Protein AF-A0A1A8TA35-F1 (afdb_monomer)

Organism: NCBI:txid1792290

Radius of gyration: 17.58 Å; Cα contacts (8 Å, |Δi|>4): 82; chains: 1; bounding box: 42×21×60 Å

Mean predicted aligned error: 7.33 Å

Structure (mmCIF, N/CA/C/O backbone):
data_AF-A0A1A8TA35-F1
#
_entry.id   AF-A0A1A8TA35-F1
#
loop_
_atom_site.group_PDB
_atom_site.id
_atom_site.type_symbol
_atom_site.label_atom_id
_atom_site.label_alt_id
_atom_site.label_comp_id
_atom_site.label_asym_id
_atom_site.label_entity_id
_atom_site.label_seq_id
_atom_site.pdbx_PDB_ins_code
_atom_site.Cartn_x
_atom_site.Cartn_y
_atom_site.Cartn_z
_atom_site.occupancy
_atom_site.B_iso_or_equiv
_atom_site.auth_seq_id
_atom_site.auth_comp_id
_atom_site.auth_asym_id
_atom_site.auth_atom_id
_atom_site.pdbx_PDB_model_num
ATOM 1 N N . MET A 1 1 ? -16.011 -6.795 20.701 1.00 46.69 1 MET A N 1
ATOM 2 C CA . MET A 1 1 ? -15.611 -7.671 19.578 1.00 46.69 1 MET A CA 1
ATOM 3 C C . MET A 1 1 ? -15.121 -6.776 18.447 1.00 46.69 1 MET A C 1
ATOM 5 O O . MET A 1 1 ? -15.923 -6.015 17.92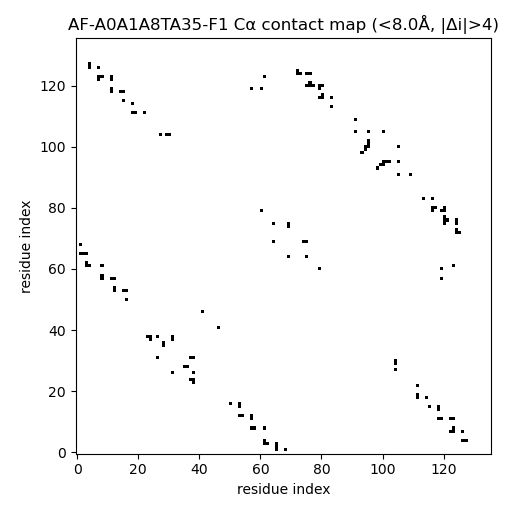5 1.00 46.69 1 MET A O 1
ATOM 9 N N . ASN A 1 2 ? -13.819 -6.756 18.145 1.00 61.44 2 ASN A N 1
ATOM 10 C CA . ASN A 1 2 ? -13.292 -5.898 17.079 1.00 61.44 2 ASN A CA 1
ATOM 11 C C . ASN A 1 2 ? -13.783 -6.451 15.736 1.00 61.44 2 ASN A C 1
ATOM 13 O O . ASN A 1 2 ? -13.385 -7.546 15.355 1.00 61.44 2 ASN A O 1
ATOM 17 N N . ARG A 1 3 ? -14.700 -5.752 15.068 1.00 76.19 3 ARG A N 1
ATOM 18 C CA . ARG A 1 3 ? -15.171 -6.106 13.722 1.00 76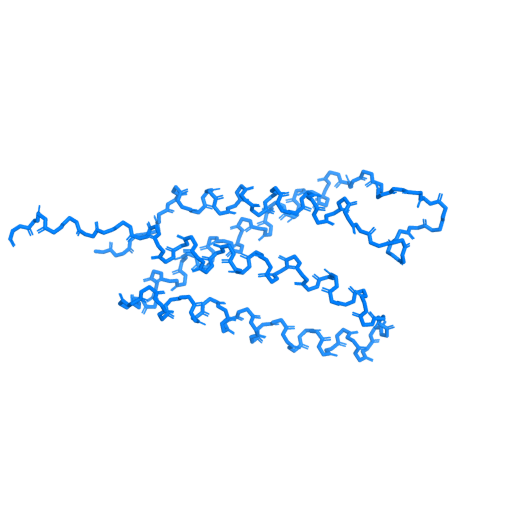.19 3 ARG A CA 1
ATOM 19 C C . ARG A 1 3 ? -14.448 -5.240 12.695 1.00 76.19 3 ARG A C 1
ATOM 21 O O . ARG A 1 3 ? -14.005 -4.140 13.024 1.00 76.19 3 ARG A O 1
ATOM 28 N N . ILE A 1 4 ? -14.315 -5.749 11.473 1.00 84.56 4 ILE A N 1
ATOM 29 C CA . ILE A 1 4 ? -13.787 -4.968 10.352 1.00 84.56 4 ILE A CA 1
ATOM 30 C C . ILE A 1 4 ? -14.776 -3.835 10.066 1.00 84.56 4 ILE A C 1
ATOM 32 O O . ILE A 1 4 ? -15.979 -4.063 9.949 1.00 84.56 4 ILE A O 1
ATOM 36 N N . ASN A 1 5 ? -14.272 -2.607 9.975 1.00 87.69 5 ASN A N 1
ATOM 37 C CA . ASN A 1 5 ? -15.084 -1.464 9.588 1.00 87.69 5 ASN A CA 1
ATOM 38 C C . ASN A 1 5 ? -15.085 -1.338 8.060 1.00 87.69 5 ASN A C 1
ATOM 40 O O . ASN A 1 5 ? -14.183 -0.739 7.480 1.00 87.69 5 ASN A O 1
ATOM 44 N N . HIS A 1 6 ? -16.108 -1.894 7.411 1.00 89.38 6 HIS A N 1
ATOM 45 C CA . HIS A 1 6 ? -16.211 -1.888 5.950 1.00 89.38 6 HIS A CA 1
ATOM 46 C C . HIS A 1 6 ? -16.265 -0.477 5.349 1.00 89.38 6 HIS A C 1
ATOM 48 O O . HIS A 1 6 ? -15.758 -0.280 4.251 1.00 89.38 6 HIS A O 1
ATOM 54 N N . LYS A 1 7 ? -16.793 0.523 6.073 1.00 90.31 7 LYS A N 1
ATOM 55 C CA . LYS A 1 7 ? -16.788 1.920 5.603 1.00 90.31 7 LYS A CA 1
ATOM 56 C C . LYS A 1 7 ? -15.362 2.458 5.477 1.00 90.31 7 LYS A C 1
ATOM 58 O O . LYS A 1 7 ? -15.031 3.076 4.473 1.00 90.31 7 LYS A O 1
ATOM 63 N N . ALA A 1 8 ? -14.513 2.165 6.465 1.00 90.81 8 ALA A N 1
ATOM 64 C CA . ALA A 1 8 ? -13.103 2.548 6.435 1.00 90.81 8 ALA A CA 1
ATOM 65 C C . ALA A 1 8 ? -12.342 1.809 5.323 1.00 90.81 8 ALA A C 1
ATOM 67 O O . ALA A 1 8 ? -11.561 2.426 4.609 1.00 90.81 8 ALA A O 1
ATOM 68 N N .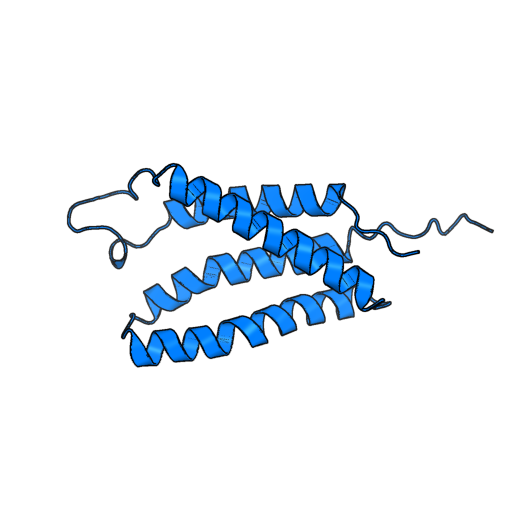 VAL A 1 9 ? -12.613 0.511 5.132 1.00 93.25 9 VAL A N 1
ATOM 69 C CA . VAL A 1 9 ? -12.013 -0.285 4.044 1.00 93.25 9 VAL A CA 1
ATOM 70 C C . VAL A 1 9 ? -12.363 0.296 2.675 1.00 93.25 9 VAL A C 1
ATOM 72 O O . VAL A 1 9 ? -11.468 0.510 1.865 1.00 93.25 9 VAL A O 1
ATOM 75 N N . ILE A 1 10 ? -13.643 0.593 2.428 1.00 94.38 10 ILE A N 1
ATOM 76 C CA . ILE A 1 10 ? -14.094 1.173 1.155 1.00 94.38 10 ILE A CA 1
ATOM 77 C C . ILE A 1 10 ? -13.451 2.543 0.933 1.00 94.38 10 ILE A C 1
ATOM 79 O O . ILE A 1 10 ? -12.996 2.822 -0.171 1.00 94.38 10 ILE A O 1
ATOM 83 N N . LEU A 1 11 ? -13.356 3.382 1.969 1.00 94.19 11 LEU A N 1
ATOM 84 C CA . LEU A 1 11 ? -12.700 4.678 1.835 1.00 94.19 11 LEU A CA 1
ATOM 85 C C . LEU A 1 11 ? -11.220 4.535 1.460 1.00 94.19 11 LEU A C 1
ATOM 87 O O . LEU A 1 11 ? -10.775 5.172 0.510 1.00 94.19 11 LEU A O 1
ATOM 91 N N . VAL A 1 12 ? -10.463 3.707 2.188 1.00 95.06 12 VAL A N 1
ATOM 92 C CA . VAL A 1 12 ? -9.037 3.476 1.898 1.00 95.06 12 VAL A CA 1
ATOM 93 C C . VAL A 1 12 ? -8.863 2.953 0.480 1.00 95.06 12 VAL A C 1
ATOM 95 O O . VAL A 1 12 ? -7.995 3.433 -0.242 1.00 95.06 12 VAL A O 1
ATOM 98 N N . PHE A 1 13 ? -9.718 2.019 0.068 1.00 96.00 13 PHE A N 1
ATOM 99 C CA . PHE A 1 13 ? -9.719 1.488 -1.285 1.00 96.00 13 PHE A CA 1
ATOM 100 C C . PHE A 1 13 ? -9.932 2.588 -2.336 1.00 96.00 13 PHE A C 1
ATOM 102 O O . PHE A 1 13 ? -9.139 2.700 -3.265 1.00 96.00 13 PHE A O 1
ATOM 109 N N . LEU A 1 14 ? -10.937 3.454 -2.167 1.00 96.31 14 LEU A N 1
ATOM 110 C CA . LEU A 1 14 ? -11.186 4.565 -3.093 1.00 96.31 14 LEU A CA 1
ATOM 111 C C . LEU A 1 14 ? -10.020 5.565 -3.138 1.00 96.31 14 LEU A C 1
ATOM 113 O O . LEU A 1 14 ? -9.649 6.012 -4.223 1.00 96.31 14 LEU A O 1
ATOM 117 N N . LEU A 1 15 ? -9.404 5.881 -1.993 1.00 95.31 15 LEU A N 1
ATOM 118 C CA . LEU A 1 15 ? -8.208 6.731 -1.949 1.00 95.31 15 LEU A CA 1
ATOM 119 C C . LEU A 1 15 ? -7.032 6.090 -2.694 1.00 95.31 15 LEU A C 1
ATOM 121 O O . LEU A 1 15 ? -6.333 6.776 -3.436 1.00 95.31 15 LEU A O 1
ATOM 125 N N . GLN A 1 16 ? -6.823 4.784 -2.526 1.00 94.75 16 GLN A N 1
ATOM 126 C CA . GLN A 1 16 ? -5.776 4.052 -3.239 1.00 94.75 16 GLN A CA 1
ATOM 127 C C . GLN A 1 16 ? -6.031 3.996 -4.744 1.00 94.75 16 GLN A C 1
ATOM 129 O O . GLN A 1 16 ? -5.076 4.104 -5.506 1.00 94.75 16 GLN A O 1
ATOM 134 N N . LEU A 1 17 ? -7.286 3.878 -5.190 1.00 94.75 17 LEU A N 1
ATOM 135 C CA . LEU A 1 17 ? -7.615 3.963 -6.615 1.00 94.75 17 LEU A CA 1
ATOM 136 C C . LEU A 1 17 ? -7.305 5.351 -7.183 1.00 94.75 17 LEU A C 1
ATOM 138 O O . LEU A 1 17 ? -6.710 5.448 -8.254 1.00 94.75 17 LEU A O 1
ATOM 142 N N . LEU A 1 18 ? -7.661 6.415 -6.458 1.00 94.56 18 LEU A N 1
ATOM 143 C CA . LEU A 1 18 ? -7.367 7.790 -6.867 1.00 94.56 18 LEU A CA 1
ATOM 144 C C . LEU A 1 18 ? -5.855 8.019 -6.966 1.00 94.56 18 LEU A C 1
ATOM 146 O O . LEU A 1 18 ? -5.365 8.510 -7.981 1.00 94.56 18 LEU A O 1
ATOM 150 N N . VAL A 1 19 ? -5.103 7.605 -5.945 1.00 94.00 19 VAL A N 1
ATOM 151 C CA . VAL A 1 19 ? -3.637 7.668 -5.966 1.00 94.00 19 VAL A CA 1
ATOM 152 C C . VAL A 1 19 ? -3.057 6.786 -7.062 1.00 94.00 19 VAL A C 1
ATOM 154 O O . VAL A 1 19 ? -2.105 7.197 -7.708 1.00 94.00 19 VAL A O 1
ATOM 157 N N . GLY A 1 20 ? -3.621 5.606 -7.308 1.00 91.31 20 GLY A N 1
ATOM 158 C CA . GLY A 1 20 ? -3.184 4.702 -8.369 1.00 91.31 20 GLY A CA 1
ATOM 159 C C . GLY A 1 20 ? -3.336 5.320 -9.751 1.00 91.31 20 GLY A C 1
ATOM 160 O O . GLY A 1 20 ? -2.428 5.208 -10.571 1.00 91.31 20 GLY A O 1
ATOM 161 N N . PHE A 1 21 ? -4.436 6.037 -9.984 1.00 89.88 21 PHE A N 1
ATOM 162 C CA . PHE A 1 21 ? -4.645 6.791 -11.215 1.00 89.88 21 PHE A CA 1
ATOM 163 C C . PHE A 1 21 ? -3.599 7.901 -11.379 1.00 89.88 21 PHE A C 1
ATOM 165 O O . PHE A 1 21 ? -2.929 7.956 -12.406 1.00 89.88 21 PHE A O 1
ATOM 172 N N . LEU A 1 22 ? -3.396 8.730 -10.346 1.00 91.31 22 LEU A N 1
ATOM 173 C CA . LEU A 1 22 ? -2.382 9.793 -10.366 1.00 91.31 22 LEU A CA 1
ATOM 174 C C . LEU A 1 22 ? -0.964 9.240 -10.548 1.00 91.31 22 LEU A C 1
ATOM 176 O O . LEU A 1 22 ? -0.177 9.782 -11.319 1.00 91.31 22 LEU A O 1
ATOM 180 N N . TRP A 1 23 ? -0.654 8.149 -9.849 1.00 91.88 23 TRP A N 1
ATOM 181 C CA . TRP A 1 23 ? 0.624 7.461 -9.931 1.00 91.88 23 TRP A CA 1
ATOM 182 C C . TRP A 1 23 ? 0.868 6.973 -11.357 1.00 91.88 23 TRP A C 1
ATOM 184 O O . TRP A 1 23 ? 1.903 7.306 -11.925 1.00 91.88 23 TRP A O 1
ATOM 194 N N . TYR A 1 24 ? -0.108 6.290 -11.964 1.00 87.56 24 TYR A N 1
ATOM 195 C CA . TYR A 1 24 ? -0.029 5.798 -13.341 1.00 87.56 24 TYR A CA 1
ATOM 196 C C . TYR A 1 24 ? 0.157 6.923 -14.366 1.00 87.56 24 TYR A C 1
ATOM 198 O O . TYR A 1 24 ? 0.981 6.808 -15.271 1.00 87.56 24 TYR A O 1
ATOM 206 N N . SER A 1 25 ? -0.568 8.034 -14.212 1.00 85.25 25 SER A N 1
ATOM 207 C CA . SER A 1 25 ? -0.425 9.201 -15.091 1.00 85.25 25 SER A CA 1
ATOM 208 C C . SER A 1 25 ? 0.954 9.863 -14.995 1.00 85.25 25 SER A C 1
ATOM 210 O O . SER A 1 25 ? 1.390 10.489 -15.957 1.00 85.25 25 SER A O 1
ATOM 212 N N . ALA A 1 26 ? 1.648 9.711 -13.865 1.00 85.56 26 ALA A N 1
ATOM 213 C CA . ALA A 1 26 ? 2.990 10.241 -13.630 1.00 85.56 26 ALA A CA 1
ATOM 214 C C . ALA A 1 26 ? 4.115 9.244 -13.981 1.00 85.56 26 ALA A C 1
ATOM 216 O O . ALA A 1 26 ? 5.240 9.396 -13.499 1.00 85.56 26 ALA A O 1
ATOM 217 N N . ALA A 1 27 ? 3.829 8.206 -14.776 1.00 83.44 27 ALA A N 1
ATOM 218 C CA . ALA A 1 27 ? 4.821 7.202 -15.147 1.00 83.44 27 ALA A CA 1
ATOM 219 C C . ALA A 1 27 ? 6.017 7.807 -15.908 1.00 83.44 27 ALA A C 1
ATOM 221 O O . ALA A 1 27 ? 5.817 8.540 -16.881 1.00 83.44 27 ALA A O 1
ATOM 222 N N . PRO A 1 28 ? 7.267 7.499 -15.501 1.00 78.06 28 PRO A N 1
ATOM 223 C CA . PRO A 1 28 ? 8.454 7.991 -16.184 1.00 78.06 28 PRO A CA 1
ATOM 224 C C . PRO A 1 28 ? 8.553 7.404 -17.593 1.00 78.06 28 PRO A C 1
ATOM 226 O O . PRO A 1 28 ? 8.209 6.245 -17.829 1.00 78.06 28 PRO A O 1
ATOM 229 N N . SER A 1 29 ? 9.102 8.183 -18.526 1.00 75.62 29 SER A N 1
ATOM 230 C CA . SER A 1 29 ? 9.266 7.782 -19.929 1.00 75.62 29 SER A CA 1
ATOM 231 C C . SER A 1 29 ? 10.128 6.531 -20.122 1.00 75.62 29 SER A C 1
ATOM 233 O O . SER A 1 29 ? 9.952 5.834 -21.113 1.00 75.62 29 SER A O 1
ATOM 235 N N . SER A 1 30 ? 11.000 6.196 -19.165 1.00 71.81 30 SER A N 1
ATOM 236 C CA . SER A 1 30 ? 11.775 4.946 -19.157 1.00 71.81 30 SER A CA 1
ATOM 237 C C . SER A 1 30 ? 10.912 3.684 -19.054 1.00 71.81 30 SER A C 1
ATOM 239 O O . SER A 1 30 ? 11.365 2.607 -19.433 1.00 71.81 30 SER A O 1
ATOM 241 N N . LEU A 1 31 ? 9.685 3.807 -18.537 1.00 72.56 31 LEU A N 1
ATOM 242 C CA . LEU A 1 31 ? 8.696 2.730 -18.452 1.00 72.56 31 LEU A CA 1
ATOM 243 C C . LEU A 1 31 ? 7.689 2.752 -19.607 1.00 72.56 31 LEU A C 1
ATOM 245 O O . LEU A 1 31 ? 6.883 1.830 -19.739 1.00 72.56 31 LEU A O 1
ATOM 249 N N . LEU A 1 32 ? 7.719 3.797 -20.434 1.00 76.94 32 LEU A N 1
ATOM 250 C CA . LEU A 1 32 ? 6.865 3.920 -21.605 1.00 76.94 32 LEU A CA 1
ATOM 251 C C . LEU A 1 32 ? 7.550 3.277 -22.809 1.00 76.94 32 LEU A C 1
ATOM 253 O O . LEU A 1 32 ? 8.766 3.338 -22.977 1.00 76.94 32 LEU A O 1
ATOM 257 N N . THR A 1 33 ? 6.759 2.642 -23.670 1.00 69.06 33 THR A N 1
ATOM 258 C CA . THR A 1 33 ? 7.272 2.094 -24.927 1.00 69.06 33 THR A CA 1
ATOM 259 C C . THR A 1 33 ? 7.771 3.243 -25.809 1.00 69.06 33 THR A C 1
ATOM 261 O O . THR A 1 33 ? 7.121 4.288 -25.895 1.00 69.06 33 THR A O 1
ATOM 264 N N . SER A 1 34 ? 8.922 3.054 -26.457 1.00 57.56 34 SER A N 1
ATOM 265 C CA . SER A 1 34 ? 9.614 4.059 -27.271 1.00 57.56 34 SER A CA 1
ATOM 266 C C . SER A 1 34 ? 8.649 4.786 -28.219 1.00 57.56 34 SER A C 1
ATOM 268 O O . SER A 1 34 ? 8.046 4.157 -29.085 1.00 57.56 34 SER A O 1
ATOM 270 N N . GLY A 1 35 ? 8.506 6.107 -28.060 1.00 57.59 35 GLY A N 1
ATOM 271 C CA . GLY A 1 35 ? 7.685 6.953 -28.940 1.00 57.59 35 GLY A CA 1
ATOM 272 C C . GLY A 1 35 ? 6.339 7.420 -28.375 1.00 57.59 35 GLY A C 1
ATOM 273 O O . GLY A 1 35 ? 5.628 8.140 -29.071 1.00 57.59 35 GLY A O 1
ATOM 274 N N . GLN A 1 36 ? 5.982 7.075 -27.133 1.00 59.91 36 GLN A N 1
ATOM 275 C CA . GLN A 1 36 ? 4.772 7.600 -26.486 1.00 59.91 36 GLN A CA 1
ATOM 276 C C . GLN A 1 36 ? 5.097 8.761 -25.534 1.00 59.91 36 GLN A C 1
ATOM 278 O O . GLN A 1 36 ? 5.889 8.616 -24.607 1.00 59.91 36 GLN A O 1
ATOM 283 N N . SER A 1 37 ? 4.465 9.919 -25.755 1.00 58.81 37 SER A N 1
ATOM 284 C CA . SER A 1 37 ? 4.578 11.108 -24.888 1.00 58.81 37 SER A CA 1
ATOM 285 C C . SER A 1 37 ? 3.697 11.040 -23.632 1.00 58.81 37 SER A C 1
ATOM 287 O O . SER A 1 37 ? 3.806 11.904 -22.769 1.00 58.81 37 SER A O 1
ATOM 289 N N . ALA A 1 38 ? 2.817 10.039 -23.533 1.00 64.50 38 ALA A N 1
ATOM 290 C CA . ALA A 1 38 ? 1.911 9.819 -22.409 1.00 64.50 38 ALA A CA 1
ATOM 291 C C . ALA A 1 38 ? 1.751 8.317 -22.138 1.00 64.50 38 ALA A C 1
ATOM 293 O O . ALA A 1 38 ? 1.943 7.501 -23.040 1.00 64.50 38 ALA A O 1
ATOM 294 N N . ALA A 1 39 ? 1.380 7.957 -20.906 1.00 68.31 39 ALA A N 1
ATOM 295 C CA . ALA A 1 39 ? 1.059 6.576 -20.569 1.00 68.31 39 ALA A CA 1
ATOM 296 C C . ALA A 1 39 ? -0.130 6.081 -21.419 1.00 68.31 39 ALA A C 1
ATOM 298 O O . ALA A 1 39 ? -1.152 6.775 -21.477 1.00 68.31 39 ALA A O 1
ATOM 299 N N . PRO A 1 40 ? -0.026 4.914 -22.086 1.00 75.56 40 PRO A N 1
ATOM 300 C CA . PRO A 1 40 ? -1.131 4.362 -22.866 1.00 75.56 40 PRO A CA 1
ATOM 301 C C . PRO A 1 40 ? -2.342 4.098 -21.969 1.00 75.56 40 PRO A C 1
ATOM 303 O O . PRO A 1 40 ? -2.205 3.955 -20.759 1.00 75.56 40 PRO A O 1
ATOM 306 N N . LEU A 1 41 ? -3.549 3.984 -22.533 1.00 78.06 41 LEU A N 1
ATOM 307 C CA . LEU A 1 41 ? -4.668 3.509 -21.718 1.00 78.06 41 LEU A CA 1
ATOM 308 C C . LEU A 1 41 ? -4.390 2.066 -21.258 1.00 78.06 41 LEU A C 1
ATOM 310 O O . LEU A 1 41 ? -4.050 1.214 -22.087 1.00 78.06 41 LEU A O 1
ATOM 314 N N . PRO A 1 42 ? -4.543 1.760 -19.958 1.00 78.81 42 PRO A N 1
ATOM 315 C CA . PRO A 1 42 ? -4.294 0.423 -19.455 1.00 78.81 42 PRO A CA 1
ATOM 316 C C . PRO A 1 42 ? -5.338 -0.554 -20.005 1.00 78.81 42 PRO A C 1
ATOM 318 O O . PRO A 1 42 ? -6.525 -0.241 -20.109 1.00 78.81 42 PRO A O 1
ATOM 321 N N . ASN A 1 43 ? -4.899 -1.773 -20.325 1.00 86.25 43 ASN A N 1
ATOM 322 C CA . ASN A 1 43 ? -5.799 -2.855 -20.719 1.00 86.25 43 ASN A CA 1
ATOM 323 C C . ASN A 1 43 ? -6.856 -3.063 -19.614 1.00 86.25 43 ASN A C 1
ATOM 325 O O . ASN A 1 43 ? -6.475 -3.177 -18.443 1.00 86.25 43 ASN A O 1
ATOM 329 N N . PRO A 1 44 ? -8.159 -3.168 -19.943 1.00 87.25 44 PRO A N 1
ATOM 330 C CA . PRO A 1 44 ? -9.214 -3.369 -18.948 1.00 87.25 44 PRO A CA 1
ATOM 331 C C . PRO A 1 44 ? -8.947 -4.568 -18.029 1.00 87.25 44 PRO A C 1
ATOM 333 O O . PRO A 1 44 ? -9.264 -4.511 -16.842 1.00 87.25 44 PRO A O 1
ATOM 336 N N . LYS A 1 45 ? -8.290 -5.625 -18.527 1.00 89.69 45 LYS A N 1
ATOM 337 C CA . LYS A 1 45 ? -7.881 -6.770 -17.696 1.00 89.69 45 LYS A CA 1
ATOM 338 C C . LYS A 1 45 ? -6.918 -6.351 -16.582 1.00 89.69 45 LYS A C 1
ATOM 340 O O . LYS A 1 45 ? -7.114 -6.731 -15.432 1.00 89.69 45 LYS A O 1
ATOM 345 N N . THR A 1 46 ? -5.911 -5.541 -16.904 1.00 86.56 46 THR A N 1
ATOM 346 C CA . THR A 1 46 ? -4.925 -5.035 -15.938 1.00 86.56 46 THR A CA 1
ATOM 347 C C . THR A 1 46 ? -5.586 -4.149 -14.889 1.00 86.56 46 THR A C 1
ATOM 349 O O . THR A 1 46 ? -5.278 -4.278 -13.708 1.00 86.56 46 THR A O 1
ATOM 352 N N . VAL A 1 47 ? -6.543 -3.308 -15.295 1.00 90.50 47 VAL A N 1
ATOM 353 C CA . VAL A 1 47 ? -7.317 -2.464 -14.368 1.00 90.50 47 VAL A CA 1
ATOM 354 C C . VAL A 1 47 ? -8.120 -3.318 -13.386 1.00 90.50 47 VAL A C 1
ATOM 356 O O . VAL A 1 47 ? -8.104 -3.054 -12.187 1.00 90.50 47 VAL A O 1
ATOM 359 N N . VAL A 1 48 ? -8.775 -4.382 -13.861 1.00 93.25 48 VAL A N 1
ATOM 360 C CA . VAL A 1 48 ? -9.527 -5.301 -12.990 1.00 93.25 48 VAL A CA 1
ATOM 361 C C . VAL A 1 48 ? -8.605 -5.992 -11.983 1.00 93.25 48 VAL A C 1
ATOM 363 O O . VAL A 1 48 ? -8.921 -6.017 -10.792 1.00 93.25 48 VAL A O 1
ATOM 366 N N . PHE A 1 49 ? -7.452 -6.507 -12.424 1.00 93.25 49 PHE A N 1
ATOM 367 C CA . PHE A 1 49 ? -6.474 -7.117 -11.517 1.00 93.25 49 PHE A CA 1
ATOM 368 C C . PHE A 1 49 ? -5.920 -6.119 -10.502 1.00 93.25 49 PHE A C 1
ATOM 370 O O . PHE A 1 49 ? -5.773 -6.468 -9.333 1.00 93.25 49 PHE A O 1
ATOM 377 N N . PHE A 1 50 ? -5.667 -4.879 -10.920 1.00 91.19 50 PHE A N 1
ATOM 378 C CA . PHE A 1 50 ? -5.227 -3.811 -10.031 1.00 91.19 50 PHE A CA 1
ATOM 379 C C . PHE A 1 50 ? -6.273 -3.506 -8.951 1.00 91.19 50 PHE A C 1
ATOM 381 O O . PHE A 1 50 ? -5.951 -3.515 -7.763 1.00 91.19 50 PHE A O 1
ATOM 388 N N . CYS A 1 51 ? -7.538 -3.320 -9.339 1.00 94.44 51 CYS A N 1
ATOM 389 C CA . CYS A 1 51 ? -8.635 -3.094 -8.399 1.00 94.44 51 CYS A CA 1
ATOM 390 C C . CYS A 1 51 ? -8.791 -4.262 -7.417 1.00 94.44 51 CYS A C 1
ATOM 392 O O . CYS A 1 51 ? -8.943 -4.045 -6.215 1.00 94.44 51 CYS A O 1
ATOM 394 N N . LEU A 1 52 ? -8.720 -5.503 -7.907 1.00 95.56 52 LEU A N 1
ATOM 395 C CA . LEU A 1 52 ? -8.804 -6.689 -7.060 1.00 95.56 52 LEU A CA 1
ATOM 396 C C . LEU A 1 52 ? -7.632 -6.753 -6.071 1.00 95.56 52 LEU A C 1
ATOM 398 O O . LEU A 1 52 ? -7.851 -6.973 -4.882 1.00 95.56 52 LEU A O 1
ATOM 402 N N . ALA A 1 53 ? -6.404 -6.523 -6.539 1.00 93.12 53 ALA A N 1
ATOM 403 C CA . ALA A 1 53 ? -5.209 -6.538 -5.704 1.00 93.12 53 ALA A CA 1
ATOM 404 C C . ALA A 1 53 ? -5.258 -5.453 -4.618 1.00 93.12 53 ALA A C 1
ATOM 406 O O . ALA A 1 53 ? -5.002 -5.750 -3.450 1.00 93.12 53 ALA A O 1
ATOM 407 N N . ALA A 1 54 ? -5.653 -4.227 -4.974 1.00 93.44 54 ALA A N 1
ATOM 408 C CA . ALA A 1 54 ? -5.826 -3.134 -4.020 1.00 93.44 54 ALA A CA 1
ATOM 409 C C . ALA A 1 54 ? -6.903 -3.467 -2.977 1.00 93.44 54 ALA A C 1
ATOM 411 O O . ALA A 1 54 ? -6.678 -3.314 -1.776 1.00 93.44 54 ALA A O 1
ATOM 412 N N . PHE A 1 55 ? -8.049 -4.005 -3.403 1.00 95.25 55 PHE A N 1
ATOM 413 C CA . PHE A 1 55 ? -9.112 -4.399 -2.480 1.00 95.25 55 PHE A CA 1
ATOM 414 C C . PHE A 1 55 ? -8.662 -5.502 -1.512 1.00 95.25 55 PHE A C 1
ATOM 416 O O . PHE A 1 55 ? -8.862 -5.384 -0.300 1.00 95.25 55 PHE A O 1
ATOM 423 N N . VAL A 1 56 ? -8.022 -6.555 -2.030 1.00 95.44 56 VAL A N 1
ATOM 424 C CA . VAL A 1 56 ? -7.496 -7.666 -1.223 1.00 95.44 56 VAL A CA 1
ATOM 425 C C . VAL A 1 56 ? -6.449 -7.165 -0.233 1.00 95.44 56 VAL A C 1
ATOM 427 O O . VAL A 1 56 ? -6.508 -7.544 0.937 1.00 95.44 56 VAL A O 1
ATOM 430 N N . TYR A 1 57 ? -5.545 -6.281 -0.662 1.00 92.56 57 TYR A N 1
ATOM 431 C CA . TYR A 1 57 ? -4.543 -5.668 0.205 1.00 92.56 57 TYR A CA 1
ATOM 432 C C . TYR A 1 57 ? -5.193 -4.936 1.387 1.00 92.56 57 TYR A C 1
ATOM 434 O O . TYR A 1 57 ? -4.930 -5.285 2.538 1.00 92.56 57 TYR A O 1
ATOM 442 N N . VAL A 1 58 ? -6.109 -3.995 1.130 1.00 94.06 58 VAL A N 1
ATOM 443 C CA . VAL A 1 58 ? -6.773 -3.222 2.199 1.00 94.06 58 VAL A CA 1
ATOM 444 C C . VAL A 1 58 ? -7.568 -4.132 3.129 1.00 94.06 58 VAL A C 1
ATOM 446 O O . VAL A 1 58 ? -7.522 -3.974 4.355 1.00 94.06 58 VAL A O 1
ATOM 449 N N . TYR A 1 59 ? -8.301 -5.093 2.564 1.00 93.94 59 TYR A N 1
ATOM 450 C CA . TYR A 1 59 ? -9.105 -6.018 3.352 1.00 93.94 59 TYR A CA 1
ATOM 451 C C . TYR A 1 59 ? -8.230 -6.893 4.254 1.00 93.94 59 TYR A C 1
ATOM 453 O O . TYR A 1 59 ? -8.540 -7.062 5.437 1.00 93.94 59 TYR A O 1
ATOM 461 N N . PHE A 1 60 ? -7.111 -7.395 3.730 1.00 93.88 60 PHE A N 1
ATOM 462 C CA . PHE A 1 60 ? -6.127 -8.150 4.497 1.00 93.88 60 PHE A CA 1
ATOM 463 C C . PHE A 1 60 ? -5.527 -7.308 5.627 1.00 93.88 60 PHE A C 1
ATOM 465 O O . PHE A 1 60 ? -5.494 -7.763 6.772 1.00 93.88 60 PHE A O 1
ATOM 472 N N . THR A 1 61 ? -5.133 -6.061 5.356 1.00 92.50 61 THR A N 1
ATOM 473 C CA . THR A 1 61 ? -4.603 -5.149 6.380 1.00 92.50 61 THR A CA 1
ATOM 474 C C . THR A 1 61 ? -5.626 -4.901 7.493 1.00 92.50 61 THR A C 1
ATOM 476 O O . THR A 1 61 ? -5.301 -4.994 8.680 1.00 92.50 61 THR A O 1
ATOM 479 N N . ALA A 1 62 ? -6.888 -4.649 7.139 1.00 92.12 62 ALA A N 1
ATOM 480 C CA . ALA A 1 62 ? -7.957 -4.451 8.114 1.00 92.12 62 ALA A CA 1
ATOM 481 C C . ALA A 1 62 ? -8.239 -5.720 8.939 1.00 92.12 62 ALA A C 1
ATOM 483 O O . ALA A 1 62 ? -8.436 -5.647 10.159 1.00 92.12 62 ALA A O 1
ATOM 484 N N . TRP A 1 63 ? -8.228 -6.889 8.295 1.00 93.12 63 TRP A N 1
ATOM 485 C CA . TRP A 1 63 ? -8.363 -8.184 8.957 1.00 93.12 63 TRP A CA 1
ATOM 486 C C . TRP A 1 63 ? -7.217 -8.444 9.942 1.00 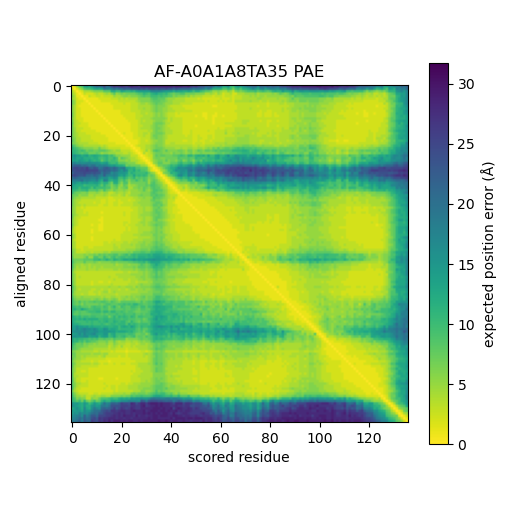93.12 63 TRP A C 1
ATOM 488 O O . TRP A 1 63 ? -7.471 -8.831 11.089 1.00 93.12 63 TRP A O 1
ATOM 498 N N . LEU A 1 64 ? -5.976 -8.158 9.543 1.00 91.25 64 LEU A N 1
ATOM 499 C CA . LEU A 1 64 ? -4.787 -8.329 10.373 1.00 91.25 64 LEU A CA 1
ATOM 500 C C . LEU A 1 64 ? -4.884 -7.489 11.656 1.00 91.25 64 LEU A C 1
ATOM 502 O O . LEU A 1 64 ? -4.727 -8.020 12.758 1.00 91.25 64 LEU A O 1
ATOM 506 N N . LEU A 1 65 ? -5.253 -6.208 11.543 1.00 90.00 65 LEU A N 1
ATOM 507 C CA . LEU A 1 65 ? -5.443 -5.322 12.701 1.00 90.00 65 LEU A CA 1
ATOM 508 C C . LEU A 1 65 ? -6.536 -5.806 13.666 1.00 90.00 65 LEU A C 1
ATOM 510 O O . LEU A 1 65 ? -6.455 -5.622 14.888 1.00 90.00 65 LEU A O 1
ATOM 514 N N . VAL A 1 66 ? -7.596 -6.416 13.135 1.00 88.69 66 VAL A N 1
ATOM 515 C CA . VAL A 1 66 ? -8.649 -7.024 13.954 1.00 88.69 66 VAL A CA 1
ATOM 516 C C . VAL A 1 66 ? -8.120 -8.244 14.706 1.00 88.69 66 VAL A C 1
ATOM 518 O O . VAL A 1 66 ? -8.401 -8.379 15.903 1.00 88.69 66 VAL A O 1
ATOM 521 N N . LYS A 1 67 ? -7.338 -9.098 14.039 1.00 89.56 67 LYS A N 1
ATOM 522 C CA . LYS A 1 67 ? -6.791 -10.333 14.614 1.00 89.56 67 LYS A CA 1
ATOM 523 C C . LYS A 1 67 ? -5.713 -10.087 15.659 1.00 89.56 67 LYS A C 1
ATOM 525 O O . LYS A 1 67 ? -5.757 -10.729 16.705 1.00 89.56 67 LYS A O 1
ATOM 530 N N . MET A 1 68 ? -4.824 -9.124 15.435 1.00 87.00 68 MET A N 1
ATOM 531 C CA . MET A 1 68 ? -3.741 -8.818 16.375 1.00 87.00 68 MET A CA 1
ATOM 532 C C . MET A 1 68 ? -4.219 -8.128 17.660 1.00 87.00 68 MET A C 1
ATOM 534 O O . MET A 1 68 ? -3.457 -8.033 18.614 1.00 87.00 68 MET A O 1
ATOM 538 N N . LYS A 1 69 ? -5.477 -7.653 17.713 1.00 83.31 69 LYS A N 1
ATOM 539 C CA . LYS A 1 69 ? -6.092 -7.024 18.904 1.00 83.31 69 LYS A CA 1
ATOM 540 C C . LYS A 1 69 ? -5.218 -5.941 19.560 1.00 83.31 69 LYS A C 1
ATOM 542 O O . LYS A 1 69 ? -5.293 -5.730 20.765 1.00 83.31 69 LYS A O 1
ATOM 547 N N . ILE A 1 70 ? -4.437 -5.228 18.755 1.00 83.06 70 ILE A N 1
ATOM 548 C CA . ILE A 1 70 ? -3.528 -4.185 19.229 1.00 83.06 70 ILE A CA 1
ATOM 549 C C . ILE A 1 70 ? -4.359 -3.090 19.931 1.00 83.06 70 ILE A C 1
ATOM 551 O O . ILE A 1 70 ? -5.424 -2.728 19.416 1.00 83.06 70 ILE A O 1
ATOM 555 N N . PRO A 1 71 ? -3.944 -2.596 21.110 1.00 78.44 71 PRO A N 1
ATOM 556 C CA . PRO A 1 71 ? -4.727 -1.620 21.869 1.00 78.44 71 PRO A CA 1
ATOM 557 C C . PRO A 1 71 ? -4.516 -0.177 21.391 1.00 78.44 71 PRO A C 1
ATOM 559 O O . PRO A 1 71 ? -5.467 0.596 21.368 1.00 78.44 71 PRO A O 1
ATOM 562 N N . SER A 1 72 ? -3.294 0.177 20.984 1.00 86.00 72 SER A N 1
ATOM 563 C CA . SER A 1 72 ? -2.923 1.537 20.580 1.00 86.00 72 SER A CA 1
ATOM 564 C C . SER A 1 72 ? -2.973 1.714 19.064 1.00 86.00 72 SER A C 1
ATOM 566 O O . SER A 1 72 ? -2.429 0.889 18.325 1.00 86.00 72 SER A O 1
ATOM 568 N N . SER A 1 73 ? -3.569 2.816 18.597 1.00 84.38 73 SER A N 1
ATOM 569 C CA . SER A 1 73 ? -3.574 3.178 17.175 1.00 84.38 73 SER A CA 1
ATOM 570 C C . SER A 1 73 ? -2.155 3.369 16.639 1.00 84.38 73 SER A C 1
ATOM 572 O O . SER A 1 73 ? -1.865 2.901 15.546 1.00 84.38 73 SER A O 1
ATOM 574 N N . PHE A 1 74 ? -1.239 3.945 17.425 1.00 87.00 74 PHE A N 1
ATOM 575 C CA . PHE A 1 74 ? 0.159 4.109 17.013 1.00 87.00 74 PHE A CA 1
ATOM 576 C C . PHE A 1 74 ? 0.856 2.759 16.793 1.00 87.00 74 PHE A C 1
ATOM 578 O O . PHE A 1 74 ? 1.511 2.543 15.776 1.00 87.00 74 PHE A O 1
ATOM 585 N N . SER A 1 75 ? 0.644 1.796 17.693 1.00 88.56 75 SER A N 1
ATOM 586 C CA . SER A 1 75 ? 1.181 0.442 17.521 1.00 88.56 75 SER A CA 1
ATOM 587 C C . SER A 1 75 ? 0.599 -0.255 16.284 1.00 88.56 75 SER A C 1
ATOM 589 O O . SER A 1 75 ? 1.309 -0.994 15.610 1.00 88.56 75 SER A O 1
ATOM 591 N N . MET A 1 76 ? -0.670 -0.002 15.939 1.00 89.19 76 MET A N 1
ATOM 592 C CA . MET A 1 76 ? -1.258 -0.509 14.692 1.00 89.19 76 MET A CA 1
ATOM 593 C C . MET A 1 76 ? -0.611 0.111 13.453 1.00 89.19 76 MET A C 1
ATOM 595 O O . MET A 1 76 ? -0.356 -0.613 12.492 1.00 89.19 76 MET A O 1
ATOM 599 N N . MET A 1 77 ? -0.334 1.421 13.475 1.00 91.69 77 MET A N 1
ATOM 600 C CA . MET A 1 77 ? 0.376 2.104 12.387 1.00 91.69 77 MET A CA 1
ATOM 601 C C . MET A 1 77 ? 1.724 1.434 12.126 1.00 91.69 77 MET A C 1
ATOM 603 O O . MET A 1 77 ? 2.012 1.050 10.993 1.00 91.69 77 MET A O 1
ATOM 607 N N . LEU A 1 78 ? 2.513 1.238 13.189 1.00 93.06 78 LEU A N 1
ATOM 608 C CA . LEU A 1 78 ? 3.825 0.599 13.108 1.00 93.06 78 LEU A CA 1
ATOM 609 C C . LEU A 1 78 ? 3.745 -0.832 12.581 1.00 93.06 78 LEU A C 1
ATOM 611 O O . LEU A 1 78 ? 4.601 -1.234 11.802 1.00 93.06 78 LEU A O 1
ATOM 615 N N . VAL A 1 79 ? 2.713 -1.592 12.952 1.00 92.94 79 VAL A N 1
ATOM 616 C CA . VAL A 1 79 ? 2.517 -2.950 12.430 1.00 92.94 79 VAL A CA 1
ATOM 617 C C . VAL A 1 79 ? 2.234 -2.942 10.930 1.00 92.94 79 VAL A C 1
ATOM 619 O O . VAL A 1 79 ? 2.825 -3.741 10.211 1.00 92.94 79 VAL A O 1
ATOM 622 N N . ILE A 1 80 ? 1.382 -2.041 10.434 1.00 93.25 80 ILE A N 1
ATOM 623 C CA . ILE A 1 80 ? 1.099 -1.949 8.992 1.00 93.25 80 ILE A CA 1
ATOM 624 C C . ILE A 1 80 ? 2.374 -1.605 8.219 1.00 93.25 80 ILE A C 1
ATOM 626 O O . ILE A 1 80 ? 2.700 -2.278 7.241 1.00 93.25 80 ILE A O 1
ATOM 630 N N . VAL A 1 81 ? 3.111 -0.593 8.685 1.00 93.12 81 VAL A N 1
ATOM 631 C CA . VAL A 1 81 ? 4.369 -0.167 8.059 1.00 93.12 81 VAL A CA 1
ATOM 632 C C . VAL A 1 81 ? 5.416 -1.276 8.129 1.00 93.12 81 VAL A C 1
ATOM 634 O O . VAL A 1 81 ? 6.041 -1.584 7.120 1.00 93.12 81 VAL A O 1
ATOM 637 N N . GLY A 1 82 ? 5.571 -1.925 9.282 1.00 92.75 82 GLY A N 1
ATOM 638 C CA . GLY A 1 82 ? 6.523 -3.016 9.474 1.00 92.75 82 GLY A CA 1
ATOM 639 C C . GLY A 1 82 ? 6.232 -4.210 8.568 1.00 92.75 82 GLY A C 1
ATOM 640 O O . GLY A 1 82 ? 7.144 -4.716 7.923 1.00 92.75 82 GLY A O 1
ATOM 641 N N . VAL A 1 83 ? 4.964 -4.616 8.443 1.00 92.50 83 VAL A N 1
ATOM 642 C CA . VAL A 1 83 ? 4.562 -5.683 7.510 1.00 92.50 83 VAL A CA 1
ATOM 643 C C . VAL A 1 83 ? 4.902 -5.297 6.075 1.00 92.50 83 VAL A C 1
ATOM 645 O O . VAL A 1 83 ? 5.478 -6.105 5.351 1.00 92.50 83 VAL A O 1
ATOM 648 N N . TRP A 1 84 ? 4.602 -4.062 5.667 1.00 92.81 84 TRP A N 1
ATOM 649 C CA . TRP A 1 84 ? 4.932 -3.595 4.324 1.00 92.81 84 TRP A CA 1
ATOM 650 C C . TRP A 1 84 ? 6.444 -3.605 4.067 1.00 92.81 84 TRP A C 1
ATOM 652 O O . TRP A 1 84 ? 6.870 -4.186 3.072 1.00 92.81 84 TRP A O 1
ATOM 662 N N . VAL A 1 85 ? 7.259 -3.059 4.976 1.00 90.75 85 VAL A N 1
ATOM 663 C CA . VAL A 1 85 ? 8.728 -3.063 4.851 1.00 90.75 85 VAL A CA 1
ATOM 664 C C . VAL A 1 85 ? 9.263 -4.493 4.766 1.00 90.75 85 VAL A C 1
ATOM 666 O O . VAL A 1 85 ? 10.025 -4.802 3.854 1.00 90.75 85 VAL A O 1
ATOM 669 N N . CYS A 1 86 ? 8.827 -5.390 5.653 1.00 91.06 86 CYS A N 1
ATOM 670 C CA . CYS A 1 86 ? 9.289 -6.779 5.661 1.00 91.06 86 CYS A CA 1
ATOM 671 C C . CYS A 1 86 ? 8.890 -7.552 4.396 1.00 91.06 86 CYS A C 1
ATOM 673 O O . CYS A 1 86 ? 9.635 -8.426 3.962 1.00 91.06 86 CYS A O 1
ATOM 675 N N . CYS A 1 87 ? 7.741 -7.246 3.790 1.00 87.31 87 CYS A N 1
ATOM 676 C CA . CYS A 1 87 ? 7.329 -7.869 2.533 1.00 87.31 87 CYS A CA 1
ATOM 677 C C . CYS A 1 87 ? 8.037 -7.259 1.317 1.00 87.31 87 CYS A C 1
ATOM 679 O O . CYS A 1 87 ? 8.402 -7.979 0.389 1.00 87.31 87 CYS A O 1
ATOM 681 N N . VAL A 1 88 ? 8.209 -5.939 1.284 1.00 86.44 88 VAL A N 1
ATOM 682 C CA . VAL A 1 88 ? 8.667 -5.219 0.089 1.00 86.44 88 VAL A CA 1
ATOM 683 C C . VAL A 1 88 ? 10.185 -5.182 -0.025 1.00 86.44 88 VAL A C 1
ATOM 685 O O . VAL A 1 88 ? 10.703 -5.340 -1.125 1.00 86.44 88 VAL A O 1
ATOM 688 N N . LEU A 1 89 ? 10.911 -5.029 1.081 1.00 82.31 89 LEU A N 1
ATOM 689 C CA . LEU A 1 89 ? 12.370 -4.906 1.085 1.00 82.31 89 LEU A CA 1
ATOM 690 C C . LEU A 1 89 ? 13.100 -6.118 0.466 1.00 82.31 89 LEU A C 1
ATOM 692 O O . LEU A 1 89 ? 13.943 -5.895 -0.403 1.00 82.31 89 LEU A O 1
ATOM 696 N N . PRO A 1 90 ? 12.770 -7.388 0.786 1.00 82.00 90 PRO A N 1
ATOM 697 C CA . PRO A 1 90 ? 13.403 -8.527 0.117 1.00 82.00 90 PRO A CA 1
ATOM 698 C C . PRO A 1 90 ? 13.049 -8.605 -1.376 1.00 82.00 90 PRO A C 1
ATOM 700 O O . PRO A 1 90 ? 13.913 -8.917 -2.192 1.00 82.00 90 PRO A O 1
ATOM 703 N N . ASN A 1 91 ? 11.811 -8.261 -1.750 1.00 80.88 91 ASN A N 1
ATOM 704 C CA . ASN A 1 91 ? 11.395 -8.207 -3.155 1.00 80.88 91 ASN A CA 1
ATOM 705 C C . ASN A 1 91 ? 12.152 -7.117 -3.925 1.00 80.88 91 ASN A C 1
ATOM 707 O O . ASN A 1 91 ? 12.606 -7.354 -5.040 1.00 80.88 91 ASN A O 1
ATOM 711 N N . PHE A 1 92 ? 12.334 -5.943 -3.322 1.00 80.56 92 PHE A N 1
ATOM 712 C CA . PHE A 1 92 ? 13.088 -4.836 -3.902 1.00 80.56 92 PHE A CA 1
ATOM 713 C C . PHE A 1 92 ? 14.557 -5.197 -4.125 1.00 80.56 92 PHE A C 1
ATOM 715 O O . PHE A 1 92 ? 15.085 -4.942 -5.207 1.00 80.56 92 PHE A O 1
ATOM 722 N N . VAL A 1 93 ? 15.207 -5.816 -3.132 1.00 80.56 93 VAL A N 1
ATOM 723 C CA . VAL A 1 93 ? 16.593 -6.289 -3.261 1.00 80.56 93 VAL A CA 1
ATOM 724 C C . VAL A 1 93 ? 16.697 -7.315 -4.387 1.00 80.56 93 VAL A C 1
ATOM 726 O O . VAL A 1 93 ? 17.565 -7.186 -5.245 1.00 80.56 93 VAL A O 1
ATOM 729 N N . PHE A 1 94 ? 15.784 -8.288 -4.442 1.00 79.50 94 PHE A N 1
ATOM 730 C CA . PHE A 1 94 ? 15.793 -9.307 -5.490 1.00 79.50 94 PHE A CA 1
ATOM 731 C C . PHE A 1 94 ? 15.616 -8.699 -6.888 1.00 79.50 94 PHE A C 1
ATOM 733 O O . PHE A 1 94 ? 16.412 -8.959 -7.784 1.00 79.50 94 PHE A O 1
ATOM 740 N N . ILE A 1 95 ? 14.620 -7.832 -7.068 1.00 75.94 95 ILE A N 1
ATOM 741 C CA . ILE A 1 95 ? 14.344 -7.168 -8.347 1.00 75.94 95 ILE A CA 1
ATOM 742 C C . ILE A 1 95 ? 15.521 -6.280 -8.772 1.00 75.94 95 ILE A C 1
ATOM 744 O O . ILE A 1 95 ? 15.930 -6.323 -9.928 1.00 75.94 95 ILE A O 1
ATOM 748 N N . SER A 1 96 ? 16.105 -5.511 -7.854 1.00 73.69 96 SER A N 1
ATOM 749 C CA . SER A 1 96 ? 17.200 -4.590 -8.191 1.00 73.69 96 SER A CA 1
ATOM 750 C C . SER A 1 96 ? 18.490 -5.332 -8.554 1.00 73.69 96 SER A C 1
ATOM 752 O O . SER A 1 96 ? 19.191 -4.920 -9.474 1.00 73.69 96 SER A O 1
ATOM 754 N N . VAL A 1 97 ? 18.781 -6.450 -7.877 1.00 77.19 97 VAL A N 1
ATOM 755 C CA . VAL A 1 97 ? 19.975 -7.270 -8.140 1.00 77.19 97 VAL A CA 1
ATOM 756 C C . VAL A 1 97 ? 19.822 -8.120 -9.404 1.00 77.19 97 VAL A C 1
ATOM 758 O O . VAL A 1 97 ? 20.774 -8.223 -10.170 1.00 77.19 97 VAL A O 1
ATOM 761 N N . TYR A 1 98 ? 18.649 -8.717 -9.643 1.00 77.56 98 TYR A N 1
ATOM 762 C CA . TYR A 1 98 ? 18.462 -9.686 -10.733 1.00 77.56 98 TYR A CA 1
ATOM 763 C C . TYR A 1 98 ? 17.890 -9.097 -12.027 1.00 77.56 98 TYR A C 1
ATOM 765 O O . TYR A 1 98 ? 18.199 -9.603 -13.103 1.00 77.56 98 TYR A O 1
ATOM 773 N N . LEU A 1 99 ? 17.048 -8.061 -11.956 1.00 70.25 99 LEU A N 1
ATOM 774 C CA . LEU A 1 99 ? 16.400 -7.473 -13.140 1.00 70.25 99 LEU A CA 1
ATOM 775 C C . LEU A 1 99 ? 17.102 -6.201 -13.640 1.00 70.25 99 LEU A C 1
ATOM 777 O O . LEU A 1 99 ? 16.642 -5.614 -14.615 1.00 70.25 99 LEU A O 1
ATOM 781 N N . HIS A 1 100 ? 18.201 -5.784 -12.995 1.00 71.69 100 HIS A N 1
ATOM 782 C CA . HIS A 1 100 ? 19.013 -4.615 -13.368 1.00 71.69 100 HIS A CA 1
ATOM 783 C C . HIS A 1 100 ? 18.192 -3.338 -13.633 1.00 71.69 100 HIS A C 1
ATOM 785 O O . HIS A 1 100 ? 18.546 -2.507 -14.472 1.00 71.69 100 HIS A O 1
ATOM 791 N N . LEU A 1 101 ? 17.073 -3.172 -12.922 1.00 71.56 101 LEU A N 1
ATOM 792 C CA . LEU A 1 101 ? 16.264 -1.961 -13.003 1.00 71.56 101 LEU A CA 1
ATOM 793 C C . LEU A 1 101 ? 17.049 -0.780 -12.434 1.00 71.56 101 LEU A C 1
ATOM 795 O O . LEU A 1 101 ? 17.677 -0.881 -11.381 1.00 71.56 101 LEU A O 1
ATOM 799 N N . THR A 1 102 ? 16.981 0.360 -13.122 1.00 77.50 102 THR A N 1
ATOM 800 C CA . THR A 1 102 ? 17.556 1.609 -12.620 1.00 77.50 102 THR A CA 1
ATOM 801 C C . THR A 1 102 ? 16.895 2.004 -11.301 1.00 77.50 102 THR A C 1
ATOM 803 O O . THR A 1 102 ? 15.684 1.839 -11.133 1.00 77.50 102 THR A O 1
ATOM 806 N N . GLU A 1 103 ? 17.675 2.560 -10.370 1.00 74.62 103 GLU A N 1
ATOM 807 C CA . GLU A 1 103 ? 17.192 2.931 -9.030 1.00 74.62 103 GLU A CA 1
ATOM 808 C C . GLU A 1 103 ? 15.940 3.817 -9.083 1.00 74.62 103 GLU A C 1
ATOM 810 O O . GLU A 1 103 ? 14.987 3.595 -8.338 1.00 74.62 103 GLU A O 1
ATOM 815 N N . SER A 1 104 ? 15.895 4.768 -10.019 1.00 79.25 104 SER A N 1
ATOM 816 C CA . SER A 1 104 ? 14.750 5.661 -10.230 1.00 79.25 104 SER A CA 1
ATOM 817 C C . SER A 1 104 ? 13.466 4.908 -10.585 1.00 79.25 104 SER A C 1
ATOM 819 O O . SER A 1 104 ? 12.395 5.221 -10.062 1.00 79.25 104 SER A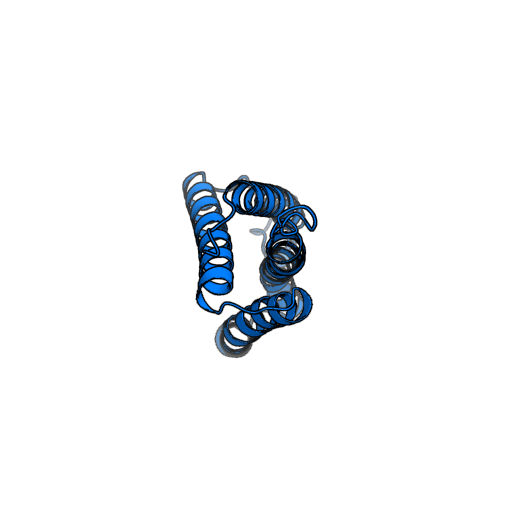 O 1
ATOM 821 N N . THR A 1 105 ? 13.569 3.881 -11.426 1.00 81.06 105 THR A N 1
ATOM 822 C CA . THR A 1 105 ? 12.437 3.041 -11.826 1.00 81.06 105 THR A CA 1
ATOM 823 C C . THR A 1 105 ? 11.969 2.172 -10.662 1.00 81.06 105 THR A C 1
ATOM 825 O O . THR A 1 105 ? 10.770 2.094 -10.389 1.00 81.06 105 THR A O 1
ATOM 828 N N . SER A 1 106 ? 12.902 1.568 -9.926 1.00 81.19 106 SER A N 1
ATOM 829 C CA . SER A 1 106 ? 12.586 0.730 -8.766 1.00 81.19 106 SER A CA 1
ATOM 830 C C . SER A 1 106 ? 11.922 1.535 -7.642 1.00 81.19 106 SER A C 1
ATOM 832 O O . SER A 1 106 ? 10.932 1.084 -7.066 1.00 81.19 106 SER A O 1
ATOM 834 N N . VAL A 1 107 ? 12.401 2.754 -7.366 1.00 83.69 107 VAL A N 1
ATOM 835 C CA . VAL A 1 107 ? 11.791 3.673 -6.388 1.00 83.69 107 VAL A CA 1
ATOM 836 C C . VAL A 1 107 ? 10.397 4.109 -6.836 1.00 83.69 107 VAL A C 1
ATOM 838 O O . VAL A 1 107 ? 9.463 4.106 -6.029 1.00 83.69 107 VAL A O 1
ATOM 841 N N . TYR A 1 108 ? 10.221 4.432 -8.120 1.00 87.06 108 TYR A N 1
ATOM 842 C CA . TYR A 1 108 ? 8.908 4.772 -8.663 1.00 87.06 108 TYR A CA 1
ATOM 843 C C . TYR A 1 108 ? 7.911 3.610 -8.503 1.00 87.06 108 TYR A C 1
ATOM 845 O O . TYR A 1 108 ? 6.807 3.830 -8.002 1.00 87.06 108 TYR A O 1
ATOM 853 N N . LEU A 1 109 ? 8.309 2.370 -8.810 1.00 84.38 109 LEU A N 1
ATOM 854 C CA . LEU A 1 109 ? 7.484 1.171 -8.598 1.00 84.38 109 LEU A CA 1
ATOM 855 C C . LEU A 1 109 ? 7.134 0.950 -7.117 1.00 84.38 109 LEU A C 1
ATOM 857 O O . LEU A 1 109 ? 6.004 0.575 -6.796 1.00 84.38 109 LEU A O 1
ATOM 861 N N . LEU A 1 110 ? 8.065 1.238 -6.203 1.00 87.88 110 LEU A N 1
ATOM 862 C CA . LEU A 1 110 ? 7.830 1.124 -4.760 1.00 87.88 110 LEU A CA 1
ATOM 863 C C . LEU A 1 110 ? 6.879 2.194 -4.215 1.00 87.88 110 LEU A C 1
ATOM 865 O O . LEU A 1 110 ? 6.158 1.945 -3.244 1.00 87.88 110 LEU A O 1
ATOM 869 N N . SER A 1 111 ? 6.890 3.385 -4.818 1.00 90.12 111 SER A N 1
ATOM 870 C CA . SER A 1 111 ? 6.196 4.563 -4.292 1.00 90.12 111 SER A CA 1
ATOM 871 C C . SER A 1 111 ? 4.685 4.359 -4.168 1.00 90.12 111 SER A C 1
ATOM 873 O O . SER A 1 111 ? 4.107 4.740 -3.150 1.00 90.12 111 SER A O 1
ATOM 875 N N . PHE A 1 112 ? 4.042 3.671 -5.119 1.00 90.88 112 PHE A N 1
ATOM 876 C CA . PHE A 1 112 ? 2.614 3.359 -5.018 1.00 90.88 112 PHE A CA 1
ATOM 877 C C . PHE A 1 112 ? 2.304 2.474 -3.804 1.00 90.88 112 PHE A C 1
ATOM 879 O O . PHE A 1 112 ? 1.366 2.745 -3.048 1.00 90.88 112 PHE A O 1
ATOM 886 N N . GLY A 1 113 ? 3.116 1.434 -3.587 1.00 90.56 113 GLY A N 1
ATOM 887 C CA . GLY A 1 113 ? 2.994 0.559 -2.424 1.00 90.56 113 GLY A CA 1
ATOM 888 C C . GLY A 1 113 ? 3.212 1.322 -1.117 1.00 90.56 113 GLY A C 1
ATOM 889 O O . GLY A 1 113 ? 2.442 1.146 -0.173 1.00 90.56 113 GLY A O 1
ATOM 890 N N . ALA A 1 114 ? 4.205 2.213 -1.083 1.00 91.69 114 ALA A N 1
ATOM 891 C CA . ALA A 1 114 ? 4.51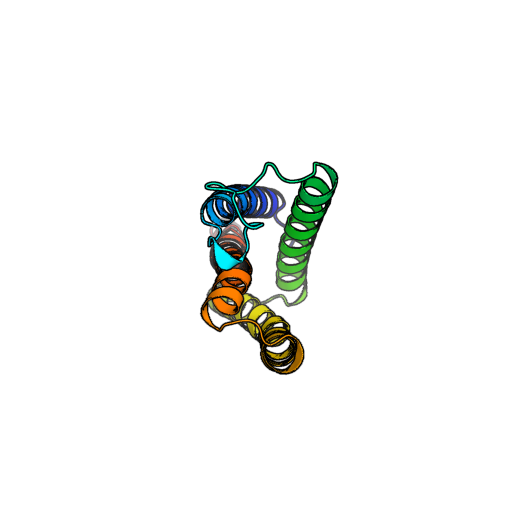2 3.041 0.080 1.00 91.69 114 ALA A CA 1
ATOM 892 C C . ALA A 1 114 ? 3.352 3.987 0.425 1.00 91.69 114 ALA A C 1
ATOM 894 O O . ALA A 1 114 ? 2.909 4.029 1.573 1.00 91.69 114 ALA A O 1
ATOM 895 N N . ILE A 1 115 ? 2.799 4.692 -0.566 1.00 93.75 115 ILE A N 1
ATOM 896 C CA . ILE A 1 115 ? 1.657 5.593 -0.363 1.00 93.75 115 ILE A CA 1
ATOM 897 C C . ILE A 1 115 ? 0.418 4.796 0.064 1.00 93.75 115 ILE A C 1
ATOM 899 O O . ILE A 1 115 ? -0.265 5.179 1.013 1.00 93.75 115 ILE A O 1
ATOM 903 N N . SER A 1 116 ? 0.153 3.647 -0.563 1.00 93.50 116 SER A N 1
ATOM 904 C CA . SER A 1 116 ? -0.965 2.767 -0.191 1.00 93.50 116 SER A CA 1
ATOM 905 C C . SER A 1 116 ? -0.851 2.255 1.247 1.00 93.50 116 SER A C 1
ATOM 907 O O . SER A 1 116 ? -1.853 2.204 1.975 1.00 93.50 116 SER A O 1
ATOM 909 N N . CYS A 1 117 ? 0.370 1.930 1.676 1.00 94.38 117 CYS A N 1
ATOM 910 C CA . CYS A 1 117 ? 0.687 1.573 3.052 1.00 94.38 117 CYS A CA 1
ATOM 911 C C . CYS A 1 117 ? 0.441 2.744 4.008 1.00 94.38 117 CYS A C 1
ATOM 913 O O . CYS A 1 117 ? -0.203 2.546 5.035 1.00 94.38 117 CYS A O 1
ATOM 915 N N . LEU A 1 118 ? 0.890 3.958 3.673 1.00 94.06 118 LEU A N 1
ATOM 916 C CA . LEU A 1 118 ? 0.671 5.154 4.496 1.00 94.06 118 LEU A CA 1
ATOM 917 C C . LEU A 1 118 ? -0.815 5.499 4.644 1.00 94.06 118 LEU A C 1
ATOM 919 O O . LEU A 1 118 ? -1.281 5.758 5.752 1.00 94.06 118 LEU A O 1
ATOM 923 N N . ILE A 1 119 ? -1.591 5.441 3.560 1.00 94.00 119 ILE A N 1
ATOM 924 C CA . ILE A 1 119 ? -3.043 5.666 3.622 1.00 94.00 119 ILE A CA 1
ATOM 925 C C . ILE A 1 119 ? -3.687 4.631 4.550 1.00 94.00 119 ILE A C 1
ATOM 927 O O . ILE A 1 119 ? -4.473 4.982 5.431 1.00 94.00 119 ILE A O 1
ATOM 931 N N . SER A 1 120 ? -3.326 3.355 4.393 1.00 92.88 120 SER A N 1
ATOM 932 C CA . SER A 1 120 ? -3.875 2.272 5.216 1.00 92.88 120 SER A CA 1
ATOM 933 C C . SER A 1 120 ? -3.466 2.404 6.682 1.00 92.88 120 SER A C 1
ATOM 935 O O . SER A 1 120 ? -4.294 2.182 7.567 1.00 92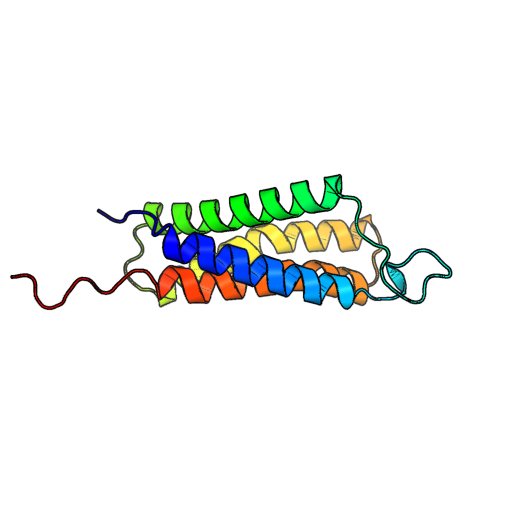.88 120 SER A O 1
ATOM 937 N N . SER A 1 121 ? -2.211 2.781 6.944 1.00 92.38 121 SER A N 1
ATOM 938 C CA . SER A 1 121 ? -1.679 2.944 8.294 1.00 92.38 121 SER A CA 1
ATOM 939 C C . SER A 1 121 ? -2.293 4.141 9.000 1.00 92.38 121 SER A C 1
ATOM 941 O O . SER A 1 121 ? -2.499 4.063 10.197 1.00 92.38 121 SER A O 1
ATOM 943 N N . ILE A 1 122 ? -2.679 5.205 8.304 1.00 91.00 122 ILE A N 1
ATOM 944 C CA . ILE A 1 122 ? -3.344 6.352 8.935 1.00 91.00 122 ILE A CA 1
ATOM 945 C C . ILE A 1 122 ? -4.835 6.06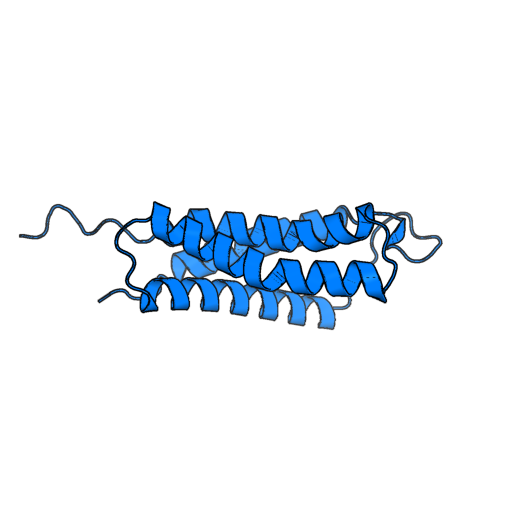5 9.132 1.00 91.00 122 ILE A C 1
ATOM 947 O O . ILE A 1 122 ? -5.364 6.165 10.239 1.00 91.00 122 ILE A O 1
ATOM 951 N N . VAL A 1 123 ? -5.536 5.680 8.068 1.00 90.81 123 VAL A N 1
ATOM 952 C CA . VAL A 1 123 ? -7.003 5.646 8.074 1.00 90.81 123 VAL A CA 1
ATOM 953 C C . VAL A 1 123 ? -7.546 4.472 8.891 1.00 90.81 123 VAL A C 1
ATOM 955 O O . VAL A 1 123 ? -8.477 4.661 9.675 1.00 90.81 123 VAL A O 1
ATOM 958 N N . LEU A 1 124 ? -6.987 3.261 8.759 1.00 89.75 124 LEU A N 1
ATOM 959 C CA . LEU A 1 124 ? -7.550 2.079 9.431 1.00 89.75 124 LEU A CA 1
ATOM 960 C C . LEU A 1 124 ? -7.430 2.139 10.969 1.00 89.75 124 LEU A C 1
ATOM 962 O O . LEU A 1 124 ? -8.418 1.821 11.640 1.00 89.75 124 LEU A O 1
ATOM 966 N N . PRO A 1 125 ? -6.294 2.559 11.562 1.00 85.62 125 PRO A N 1
ATOM 967 C CA . PRO A 1 125 ? -6.165 2.708 13.013 1.00 85.62 125 PRO A CA 1
ATOM 968 C C . PRO A 1 125 ? -6.965 3.872 13.601 1.00 85.62 125 PRO A C 1
ATOM 970 O O . PRO A 1 125 ? -7.418 3.766 14.742 1.00 85.62 125 PRO A O 1
ATOM 973 N N . LEU A 1 126 ? -7.148 4.966 12.851 1.00 82.75 126 LEU A N 1
ATOM 974 C CA . LEU A 1 126 ? -7.902 6.142 13.310 1.00 82.75 126 LEU A CA 1
ATOM 975 C C . LEU A 1 126 ? -9.421 5.957 13.175 1.00 82.75 126 LEU A C 1
ATOM 977 O O . LEU A 1 126 ? -10.180 6.406 14.029 1.00 82.75 126 LEU A O 1
ATOM 981 N N . TRP A 1 127 ? -9.890 5.234 12.152 1.00 76.44 127 TRP A N 1
ATOM 982 C CA . TRP A 1 127 ? -11.320 4.960 11.931 1.00 76.44 127 TRP A CA 1
ATOM 983 C C . TRP A 1 127 ? -11.835 3.748 12.716 1.00 76.44 127 TRP A C 1
ATOM 985 O O . TRP A 1 127 ? -12.962 3.268 12.527 1.00 76.44 127 TRP A O 1
ATOM 995 N N . ARG A 1 128 ? -11.045 3.213 13.643 1.00 66.69 128 ARG A N 1
ATOM 996 C CA . ARG A 1 128 ? -11.591 2.309 14.648 1.00 66.69 128 ARG A CA 1
ATOM 997 C C . ARG A 1 128 ? -12.341 3.168 15.663 1.00 66.69 128 ARG A C 1
ATOM 999 O O . ARG A 1 128 ? -11.791 3.517 16.697 1.00 66.69 128 ARG A O 1
ATOM 1006 N N . SER A 1 129 ? -13.571 3.550 15.296 1.00 50.41 129 SER A N 1
ATOM 1007 C CA . SER A 1 129 ? -14.472 4.412 16.065 1.00 50.41 129 SER A CA 1
ATOM 1008 C C . SER A 1 129 ? -14.260 4.215 17.557 1.00 50.41 129 SER A C 1
ATOM 1010 O O . SER A 1 129 ? -14.471 3.110 18.071 1.00 50.41 129 SER A O 1
ATOM 1012 N N . SER A 1 130 ? -13.856 5.315 18.195 1.00 50.03 130 SER A N 1
ATOM 1013 C CA . SER A 1 130 ? -13.930 5.566 19.625 1.00 50.03 130 SER A CA 1
ATOM 1014 C C . SER A 1 130 ? -15.081 4.756 20.212 1.00 50.03 130 SER A C 1
ATOM 1016 O O . SER A 1 130 ? -16.234 4.893 19.779 1.00 50.03 130 SER A O 1
ATOM 1018 N N . ARG A 1 131 ? -14.776 3.833 21.133 1.00 51.00 131 ARG A N 1
ATOM 1019 C CA . ARG A 1 131 ? -15.836 3.294 21.983 1.00 51.00 131 ARG A CA 1
ATOM 1020 C C . ARG A 1 131 ? -16.428 4.522 22.652 1.00 51.00 131 ARG A C 1
ATOM 1022 O O . ARG A 1 131 ? -15.680 5.258 23.281 1.00 51.00 131 ARG A O 1
ATOM 1029 N N . SER A 1 132 ? -17.722 4.759 22.440 1.00 44.94 132 SER A N 1
ATOM 1030 C CA . SER A 1 132 ? -18.482 5.759 23.184 1.00 44.94 132 SER A CA 1
ATOM 1031 C C . SER A 1 132 ? -17.999 5.743 24.633 1.00 44.94 132 SER A C 1
ATOM 1033 O O . SER A 1 132 ? -18.202 4.743 25.319 1.00 44.94 132 SER A O 1
ATOM 1035 N N . ILE A 1 133 ? -17.335 6.817 25.068 1.00 52.62 133 ILE A N 1
ATOM 1036 C CA . ILE A 1 133 ? -16.998 7.046 26.481 1.00 52.62 133 ILE A CA 1
ATOM 1037 C C . ILE A 1 133 ? -18.294 7.108 27.320 1.00 52.62 133 ILE A C 1
ATOM 1039 O O . ILE A 1 133 ? -18.265 6.923 28.526 1.00 52.62 133 ILE A O 1
ATOM 1043 N N . PHE A 1 134 ? -19.455 7.245 26.669 1.00 51.03 134 PHE A N 1
ATOM 1044 C CA . PHE A 1 134 ? -20.790 7.135 27.249 1.00 51.03 134 PHE A CA 1
ATOM 1045 C C . PHE A 1 134 ? -21.400 5.739 27.065 1.00 51.03 134 PHE A C 1
ATOM 1047 O O . PHE A 1 134 ? -22.428 5.584 26.401 1.00 51.03 134 PHE A O 1
ATOM 1054 N N . LYS A 1 135 ? -20.775 4.697 27.612 1.00 42.34 135 LYS A N 1
ATOM 1055 C CA . LYS A 1 135 ? -21.475 3.436 27.899 1.00 42.34 135 LYS A CA 1
ATOM 1056 C C . LYS A 1 135 ? -21.013 2.881 29.245 1.00 42.34 135 LYS A C 1
ATOM 1058 O O . LYS A 1 135 ? -20.075 2.092 29.263 1.00 42.34 135 LYS A O 1
ATOM 1063 N N . GLY A 1 136 ? -21.759 3.266 30.285 1.00 42.81 136 GLY A N 1
ATOM 1064 C CA . GLY A 1 136 ? -21.847 2.599 31.590 1.00 42.81 136 GLY A CA 1
ATOM 1065 C C . GLY A 1 136 ? -20.696 2.894 32.522 1.00 42.81 136 GLY A C 1
ATOM 1066 O O . GLY A 1 136 ? -19.712 2.131 32.447 1.00 42.81 136 GLY A O 1
#

Sequence (136 aa):
MNRINHKAVILVFLLQLLVGFLWYSAAPSSLLTSGQSAAPLPNPKTVVFFCLAAFVYVYFTAWLLVKMKIPSSFSMMLVIVGVWVCCVLPNFVFISVYLHLTESTSVYLLSFGAISCLISSIVLPLWRSSRSIFKG

Foldseek 3Di:
DQDQDVVLLVVLLVVLVVVVVVLQQPDDCVPPDPPDPTRDDDDVVVVVVVSVVSSCLLVVLSVVCSVVVDDALVVSLCVLVVVLCVVVVVVLVCCCVPVVDDPVNSVSVCVSSVVSSNSSSPRSSVPSDDPPPPDD

Solvent-accessible surface area (backbone atoms only — not comparable to full-at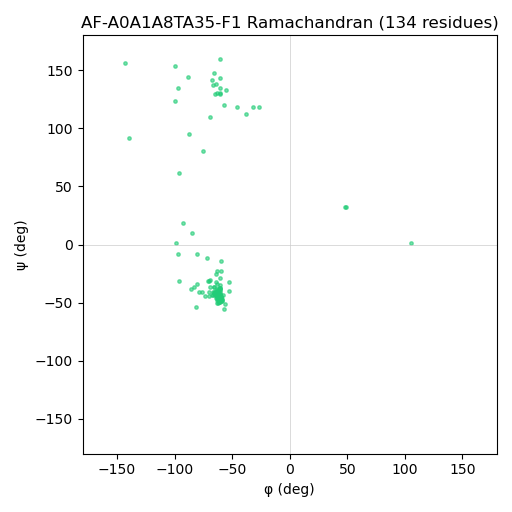om values): 7979 Å² total; per-residue (Å²): 132,79,68,78,56,62,69,53,44,54,49,48,41,55,52,42,50,53,49,48,51,56,51,53,70,63,58,57,69,91,80,41,65,92,89,52,96,62,73,72,84,74,54,69,68,59,52,52,52,48,54,50,50,49,46,52,50,48,50,48,54,46,49,49,56,45,72,67,62,64,88,48,47,68,61,44,24,52,49,47,48,48,53,50,50,68,60,44,51,62,51,50,53,51,45,45,72,72,64,68,51,54,68,71,57,53,51,56,66,45,46,58,58,51,52,46,45,51,50,46,28,51,48,54,44,66,64,57,69,76,74,65,90,85,69,132

pLDDT: mean 83.14, std 12.95, range [42.34, 96.31]

Secondary structure (DSSP, 8-state):
-----HHHHHHHHHHHHHHHHHHHHT--GGGSPTT-SSPPPPPHHHHHHHHHHHHHHHHHHHHHHHHTT-S-HHHHHHHHHHHHHHHHHHHHHHHHHHS---HHHHHHHHHHHHHHHHHHHHHHHH-S----S---

Nearest PDB structures (foldseek):
  9g9x-assembly1_B  TM=3.926E-01  e=4.555E+00  Homo sapiens